Protein AF-A0A8G2CHX3-F1 (afdb_monomer)

Structure (mmCIF, N/CA/C/O backbone):
data_AF-A0A8G2CHX3-F1
#
_entry.id   AF-A0A8G2CHX3-F1
#
loop_
_atom_site.group_PDB
_atom_site.id
_atom_site.type_symbol
_atom_site.label_atom_id
_atom_site.label_alt_id
_atom_site.label_comp_id
_atom_site.label_asym_id
_atom_site.label_entity_id
_atom_site.label_seq_id
_atom_site.pdbx_PDB_ins_code
_atom_site.Cartn_x
_atom_site.Cartn_y
_atom_site.Cartn_z
_atom_site.occupancy
_atom_site.B_iso_or_equiv
_atom_site.auth_seq_id
_atom_site.auth_comp_id
_atom_site.auth_asym_id
_atom_site.auth_atom_id
_atom_site.pdbx_PDB_model_num
ATOM 1 N N . MET A 1 1 ? -5.336 1.490 14.184 1.00 77.00 1 MET A N 1
ATOM 2 C CA . MET A 1 1 ? -4.131 0.897 13.560 1.00 77.00 1 MET A CA 1
ATOM 3 C C . MET A 1 1 ? -3.493 1.985 12.722 1.00 77.00 1 MET A C 1
ATOM 5 O O . MET A 1 1 ? -4.241 2.849 12.286 1.00 77.00 1 MET A O 1
ATOM 9 N N . PRO A 1 2 ? -2.164 2.042 12.586 1.00 83.31 2 PRO A N 1
ATOM 10 C CA . PRO A 1 2 ? -1.550 3.132 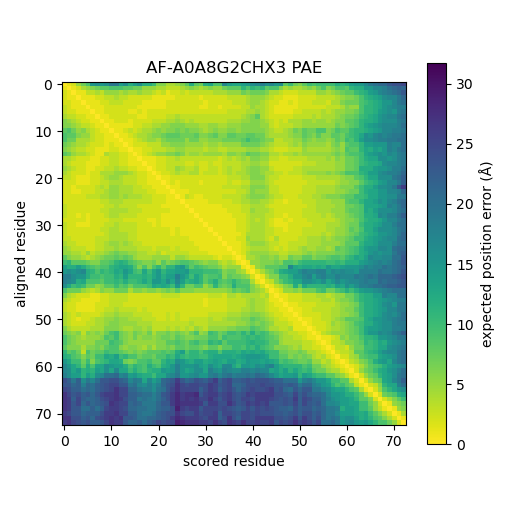11.847 1.00 83.31 2 PRO A CA 1
ATOM 11 C C . PRO A 1 2 ? -1.778 2.943 10.331 1.00 83.31 2 PRO A C 1
ATOM 13 O O . PRO A 1 2 ? -1.760 1.800 9.862 1.00 83.31 2 PRO A O 1
ATOM 16 N N . PRO A 1 3 ? -2.000 4.028 9.571 1.00 88.19 3 PRO A N 1
ATOM 17 C CA . PRO A 1 3 ? -2.300 3.939 8.148 1.00 88.19 3 PRO A CA 1
ATOM 18 C C . PRO A 1 3 ? -1.043 3.636 7.322 1.00 88.19 3 PRO A C 1
ATOM 20 O O . PRO A 1 3 ? 0.077 4.016 7.688 1.00 88.19 3 PRO A O 1
ATOM 23 N N . TRP A 1 4 ? -1.248 2.978 6.185 1.00 90.88 4 TRP A N 1
ATOM 24 C CA . TRP A 1 4 ? -0.227 2.660 5.188 1.00 90.88 4 TRP A CA 1
ATOM 25 C C . TRP A 1 4 ? -0.711 3.066 3.801 1.00 90.88 4 TRP A C 1
ATOM 27 O O . TRP A 1 4 ? -1.850 2.776 3.443 1.00 90.88 4 TRP A O 1
ATOM 37 N N . ILE A 1 5 ? 0.145 3.705 3.006 1.00 90.94 5 ILE A N 1
ATOM 38 C CA . ILE A 1 5 ? -0.133 3.903 1.582 1.00 90.94 5 ILE A CA 1
ATOM 39 C C . ILE A 1 5 ? 0.236 2.627 0.856 1.00 90.94 5 ILE A C 1
ATOM 41 O O . ILE A 1 5 ? 1.405 2.260 0.877 1.00 90.94 5 ILE A O 1
ATOM 45 N N . VAL A 1 6 ? -0.715 2.000 0.172 1.00 90.50 6 VAL A N 1
ATOM 46 C CA . VAL A 1 6 ? -0.434 0.863 -0.706 1.00 90.50 6 VAL A CA 1
ATOM 47 C C . VAL A 1 6 ? -0.391 1.346 -2.152 1.00 90.50 6 VAL A C 1
ATOM 49 O O . VAL A 1 6 ? -1.330 1.981 -2.639 1.00 90.50 6 VAL A O 1
ATOM 52 N N . PHE A 1 7 ? 0.704 1.059 -2.847 1.00 89.44 7 PHE A N 1
ATOM 53 C CA . PHE A 1 7 ? 0.930 1.459 -4.234 1.00 89.44 7 PHE A CA 1
ATOM 54 C C . PHE A 1 7 ? 1.749 0.396 -4.978 1.00 89.44 7 PHE A C 1
ATOM 56 O O . PHE A 1 7 ? 2.352 -0.490 -4.376 1.00 89.44 7 PHE A O 1
ATOM 63 N N . ARG A 1 8 ? 1.758 0.472 -6.307 1.00 88.06 8 ARG A N 1
ATOM 64 C CA . ARG A 1 8 ? 2.506 -0.413 -7.200 1.00 88.06 8 ARG A CA 1
ATOM 65 C C . ARG A 1 8 ? 3.608 0.370 -7.893 1.00 88.06 8 ARG A C 1
ATOM 67 O O . ARG A 1 8 ? 3.353 1.475 -8.382 1.00 88.06 8 ARG A O 1
ATOM 74 N N . ARG A 1 9 ? 4.798 -0.226 -7.964 1.00 86.81 9 ARG A N 1
ATOM 75 C CA . ARG A 1 9 ? 5.907 0.259 -8.794 1.00 86.81 9 ARG A CA 1
ATOM 76 C C . ARG A 1 9 ? 6.176 -0.689 -9.964 1.00 86.81 9 ARG A C 1
ATOM 78 O O . ARG A 1 9 ? 5.906 -1.886 -9.855 1.00 86.81 9 ARG A O 1
ATOM 85 N N . ASP A 1 10 ? 6.709 -0.153 -11.055 1.00 84.69 10 ASP A N 1
ATOM 86 C CA . ASP A 1 10 ? 7.274 -0.950 -12.145 1.00 84.69 10 ASP A CA 1
ATOM 87 C C . ASP A 1 10 ? 8.678 -1.482 -11.791 1.00 84.69 10 ASP A C 1
ATOM 89 O O . ASP A 1 10 ? 9.201 -1.277 -10.690 1.00 84.69 10 ASP A O 1
ATOM 93 N N . SER A 1 11 ? 9.305 -2.185 -12.737 1.00 82.94 11 SER A N 1
ATOM 94 C CA . SER A 1 11 ? 10.671 -2.703 -12.594 1.00 82.94 11 SER A CA 1
ATOM 95 C C . SER A 1 11 ? 11.748 -1.616 -12.497 1.00 82.94 11 SER A C 1
ATOM 97 O O . SER A 1 11 ? 12.859 -1.915 -12.065 1.00 82.94 11 SER A O 1
ATOM 99 N N . GLU A 1 12 ? 11.445 -0.378 -12.893 1.00 85.56 12 GLU A N 1
ATOM 100 C CA . GLU A 1 12 ? 12.348 0.777 -12.802 1.00 85.56 12 GLU A CA 1
ATOM 101 C C . GLU A 1 12 ? 12.155 1.558 -11.486 1.00 85.56 12 GLU A C 1
ATOM 103 O O . GLU A 1 12 ? 12.912 2.482 -11.188 1.00 85.56 12 GLU A O 1
ATOM 108 N N . GLY A 1 13 ? 11.180 1.162 -10.659 1.00 81.50 13 GLY A N 1
ATOM 109 C CA . GLY A 1 13 ? 10.865 1.799 -9.382 1.00 81.50 13 GLY A CA 1
ATOM 110 C C . GLY A 1 13 ? 9.922 3.000 -9.499 1.00 81.50 13 GLY A C 1
ATOM 111 O O . GLY A 1 13 ? 9.722 3.713 -8.512 1.00 81.50 13 GLY A O 1
ATOM 112 N N . VAL A 1 14 ? 9.316 3.232 -10.665 1.00 84.69 14 VAL A N 1
ATOM 113 C CA . VAL A 1 14 ? 8.339 4.305 -10.876 1.00 84.69 14 VAL A CA 1
ATOM 114 C C . VAL A 1 14 ? 6.971 3.857 -10.377 1.00 84.69 14 VAL A C 1
ATOM 116 O O . VAL A 1 14 ? 6.548 2.731 -10.614 1.00 84.69 14 VAL A O 1
ATOM 119 N N . ILE A 1 15 ? 6.257 4.736 -9.669 1.00 84.94 15 ILE A N 1
ATOM 120 C CA . ILE A 1 15 ? 4.907 4.446 -9.169 1.00 84.94 15 ILE A CA 1
ATOM 121 C C . ILE A 1 15 ? 3.920 4.476 -10.337 1.00 84.94 15 ILE A C 1
ATOM 123 O O . ILE A 1 15 ? 3.633 5.536 -10.891 1.00 84.94 15 ILE A O 1
ATOM 127 N N . GLU A 1 16 ? 3.359 3.319 -10.673 1.00 85.44 16 GLU A N 1
ATOM 128 C CA . GLU A 1 16 ? 2.354 3.186 -11.732 1.00 85.44 16 GLU A CA 1
ATOM 129 C C . GLU A 1 16 ? 0.930 3.376 -11.207 1.00 85.44 16 GLU A C 1
ATOM 131 O O . GLU A 1 16 ? 0.030 3.793 -11.940 1.00 85.44 16 GLU A O 1
ATOM 136 N N . ARG A 1 17 ? 0.700 3.031 -9.934 1.00 83.44 17 ARG A N 1
ATOM 137 C CA . ARG A 1 17 ? -0.632 3.064 -9.330 1.00 83.44 17 ARG A CA 1
ATOM 138 C C . ARG A 1 17 ? -0.566 3.255 -7.829 1.00 83.44 17 ARG A C 1
ATOM 140 O O . ARG A 1 17 ? 0.214 2.591 -7.163 1.00 83.44 17 ARG A O 1
ATOM 147 N N . VAL A 1 18 ? -1.471 4.062 -7.296 1.00 86.56 18 VAL A N 1
ATOM 148 C CA . VAL A 1 18 ? -1.758 4.129 -5.862 1.00 86.56 18 VAL A CA 1
ATOM 149 C C . VAL A 1 18 ? -3.114 3.467 -5.642 1.00 86.56 18 VAL A C 1
ATOM 151 O O . VAL A 1 18 ? -4.035 3.712 -6.415 1.00 86.56 18 VAL A O 1
ATOM 154 N N . ASP A 1 19 ? -3.228 2.558 -4.674 1.00 86.12 19 ASP A N 1
ATOM 155 C CA . ASP A 1 19 ? -4.528 1.969 -4.320 1.00 86.12 19 ASP A CA 1
ATOM 156 C C . ASP A 1 19 ? -5.236 2.786 -3.236 1.00 86.12 19 ASP A C 1
ATOM 158 O O . ASP A 1 19 ? -6.451 2.965 -3.292 1.00 86.12 19 ASP A O 1
ATOM 162 N N . GLY A 1 20 ? -4.467 3.305 -2.275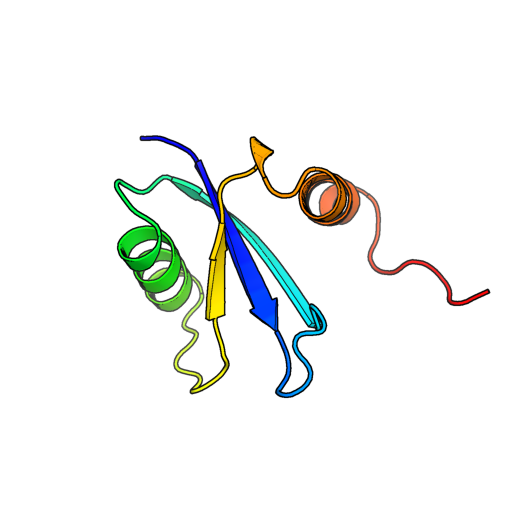 1.00 85.62 20 GLY A N 1
ATOM 163 C CA . GLY A 1 20 ? -4.968 4.208 -1.245 1.00 85.62 20 GLY A CA 1
ATOM 164 C C . GLY A 1 20 ? -4.375 3.940 0.132 1.00 85.62 20 GLY A C 1
ATOM 165 O O . GLY A 1 20 ? -3.289 3.369 0.262 1.00 85.62 20 GLY A O 1
ATOM 166 N N . LEU A 1 21 ? -5.105 4.383 1.155 1.00 89.56 21 LEU A N 1
ATOM 167 C CA . LEU A 1 21 ? -4.766 4.204 2.563 1.00 89.56 21 LEU A CA 1
ATOM 168 C C . LEU A 1 21 ? -5.393 2.937 3.133 1.00 89.56 21 LEU A C 1
ATOM 170 O O . LEU A 1 21 ? -6.592 2.713 2.992 1.00 89.56 21 LEU A O 1
ATOM 174 N N . TRP A 1 22 ? -4.579 2.157 3.836 1.00 88.31 22 TRP A N 1
ATOM 175 C CA . TRP A 1 22 ? -4.966 0.888 4.433 1.00 88.31 22 TRP A CA 1
ATOM 176 C C . TRP A 1 22 ? -4.520 0.825 5.893 1.00 88.31 22 TRP A C 1
ATOM 178 O O . TRP A 1 22 ? -3.337 0.955 6.208 1.00 88.31 22 TRP A O 1
ATOM 188 N N . ASP A 1 23 ? -5.475 0.604 6.795 1.00 90.12 23 ASP A N 1
ATOM 189 C CA . ASP A 1 23 ? -5.202 0.450 8.222 1.00 90.12 23 ASP A CA 1
ATOM 190 C C . ASP A 1 23 ? -4.754 -0.979 8.541 1.00 90.12 23 ASP A C 1
ATOM 192 O O . ASP A 1 23 ? -5.531 -1.937 8.417 1.00 90.12 23 ASP A O 1
ATOM 196 N N . ALA A 1 24 ? -3.506 -1.114 8.996 1.00 90.69 24 ALA A N 1
ATOM 197 C CA . ALA A 1 24 ? -2.886 -2.402 9.286 1.00 90.69 24 ALA A CA 1
ATOM 198 C C . ALA A 1 24 ? -1.758 -2.279 10.330 1.00 90.69 24 AL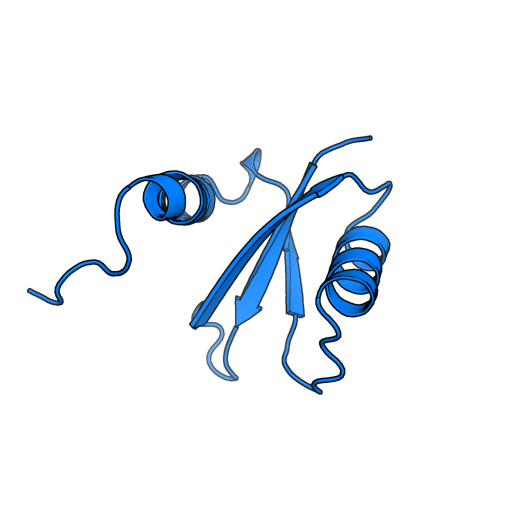A A C 1
ATOM 200 O O . ALA A 1 24 ? -1.184 -1.199 10.502 1.00 90.69 24 ALA A O 1
ATOM 201 N N . PRO A 1 25 ? -1.416 -3.365 11.048 1.00 93.19 25 PRO A N 1
ATOM 202 C CA . PRO A 1 25 ? -0.313 -3.348 12.012 1.00 93.19 25 PRO A CA 1
ATOM 203 C C . PRO A 1 25 ? 1.048 -3.082 11.350 1.00 93.19 25 PRO A C 1
ATOM 205 O O . PRO A 1 25 ? 1.877 -2.378 11.926 1.00 93.19 25 PRO A O 1
ATOM 208 N N . ASP A 1 26 ? 1.245 -3.570 10.126 1.00 93.75 26 ASP A N 1
ATOM 209 C CA . ASP A 1 26 ? 2.485 -3.460 9.359 1.00 93.75 26 ASP A CA 1
ATOM 210 C C . ASP A 1 26 ? 2.224 -3.363 7.840 1.00 93.75 26 ASP A C 1
ATOM 212 O O . ASP A 1 26 ? 1.090 -3.505 7.372 1.00 93.75 26 ASP A O 1
ATOM 216 N N . ALA A 1 27 ? 3.288 -3.093 7.078 1.00 90.81 27 ALA A N 1
ATOM 217 C CA . ALA A 1 27 ? 3.256 -2.939 5.624 1.00 90.81 27 ALA A CA 1
ATOM 218 C C . ALA A 1 27 ? 2.737 -4.195 4.904 1.00 90.81 27 ALA A C 1
ATOM 220 O O . ALA A 1 27 ? 1.948 -4.097 3.965 1.00 90.81 27 ALA A O 1
ATOM 221 N N . GLN A 1 28 ? 3.153 -5.382 5.351 1.00 91.56 28 GLN A N 1
ATOM 222 C CA . GLN A 1 28 ? 2.767 -6.643 4.721 1.00 91.56 28 GLN A CA 1
ATOM 223 C C . GLN A 1 28 ? 1.278 -6.925 4.934 1.00 91.56 28 GLN A C 1
ATOM 225 O O . GLN A 1 28 ? 0.583 -7.303 3.992 1.00 91.56 28 GLN A O 1
ATOM 230 N N . ALA A 1 29 ? 0.769 -6.675 6.139 1.00 92.94 29 ALA A N 1
ATOM 231 C CA . ALA A 1 29 ? -0.645 -6.773 6.459 1.00 92.94 29 ALA A CA 1
ATOM 232 C C . ALA A 1 29 ? -1.483 -5.767 5.653 1.00 92.94 29 ALA A C 1
ATOM 234 O O . ALA A 1 29 ? -2.578 -6.116 5.216 1.00 92.94 29 ALA A O 1
ATOM 235 N N . ALA A 1 30 ? -0.974 -4.554 5.401 1.00 92.44 30 ALA A N 1
ATOM 236 C CA . ALA A 1 30 ? -1.645 -3.574 4.544 1.00 92.44 30 ALA A CA 1
ATOM 237 C C . ALA A 1 30 ? -1.773 -4.073 3.096 1.00 92.44 30 ALA A C 1
ATOM 239 O O . ALA A 1 30 ? -2.866 -4.044 2.531 1.00 92.44 30 ALA A O 1
ATOM 240 N N . ILE A 1 31 ? -0.678 -4.585 2.520 1.00 91.00 31 ILE A N 1
ATOM 241 C CA . ILE A 1 31 ? -0.665 -5.152 1.163 1.00 91.00 31 ILE A CA 1
ATOM 242 C C . ILE A 1 31 ? -1.597 -6.359 1.084 1.00 91.00 31 ILE A C 1
ATOM 244 O O . ILE A 1 31 ? -2.437 -6.423 0.195 1.00 91.00 31 ILE A O 1
ATOM 248 N N . GLN A 1 32 ? -1.494 -7.300 2.025 1.00 90.19 32 GLN A N 1
ATOM 249 C CA . GLN A 1 32 ? -2.309 -8.512 2.010 1.00 90.19 32 GLN A CA 1
ATOM 250 C C . GLN A 1 32 ? -3.799 -8.198 2.150 1.00 90.19 32 GLN A C 1
ATOM 252 O O . GLN A 1 32 ? -4.624 -8.791 1.458 1.00 90.19 32 GLN A O 1
ATOM 257 N N . ARG A 1 33 ? -4.149 -7.232 3.003 1.00 90.06 33 ARG A N 1
ATOM 258 C CA . ARG A 1 33 ? -5.521 -6.748 3.135 1.00 90.06 33 ARG A CA 1
ATOM 259 C C . ARG A 1 33 ? -6.021 -6.107 1.841 1.00 90.06 33 ARG A C 1
ATOM 261 O O . ARG A 1 33 ? -7.107 -6.460 1.394 1.00 90.06 33 ARG A O 1
ATOM 268 N N . MET A 1 34 ? -5.217 -5.242 1.219 1.00 89.62 34 MET A N 1
ATOM 269 C CA . MET A 1 34 ? -5.532 -4.649 -0.083 1.00 89.62 34 MET A CA 1
ATOM 270 C C . MET A 1 34 ? -5.748 -5.725 -1.149 1.00 89.62 34 MET A C 1
ATOM 272 O O . MET A 1 34 ? -6.775 -5.706 -1.826 1.00 89.62 34 MET A O 1
ATOM 276 N N . CYS A 1 35 ? -4.845 -6.703 -1.258 1.00 87.31 35 CYS A N 1
ATOM 277 C CA . CYS A 1 35 ? -4.963 -7.794 -2.225 1.00 87.31 35 CYS A CA 1
ATOM 278 C C . CYS A 1 35 ? -6.237 -8.620 -2.005 1.00 87.31 35 CYS A C 1
ATOM 280 O O . CYS A 1 35 ? -6.942 -8.909 -2.970 1.00 87.31 35 CYS A O 1
ATOM 282 N N . ASN A 1 36 ? -6.561 -8.942 -0.748 1.00 87.25 36 ASN A N 1
ATOM 283 C CA . ASN A 1 36 ? -7.761 -9.699 -0.393 1.00 87.25 36 ASN A CA 1
ATOM 284 C C . ASN A 1 36 ? -9.055 -8.920 -0.684 1.00 87.25 36 ASN A C 1
ATOM 286 O O . ASN A 1 36 ? -10.004 -9.488 -1.213 1.00 87.25 36 ASN A O 1
ATOM 290 N N . GLU A 1 37 ? -9.118 -7.631 -0.335 1.00 86.94 37 GLU A N 1
ATOM 291 C CA . GLU A 1 37 ? -10.335 -6.820 -0.495 1.00 86.94 37 GLU A CA 1
ATOM 292 C C . GLU A 1 37 ? -10.559 -6.352 -1.942 1.00 86.94 37 GLU A C 1
ATOM 294 O O . GLU A 1 37 ? -11.700 -6.168 -2.366 1.00 86.94 37 GLU A O 1
ATOM 299 N N . ARG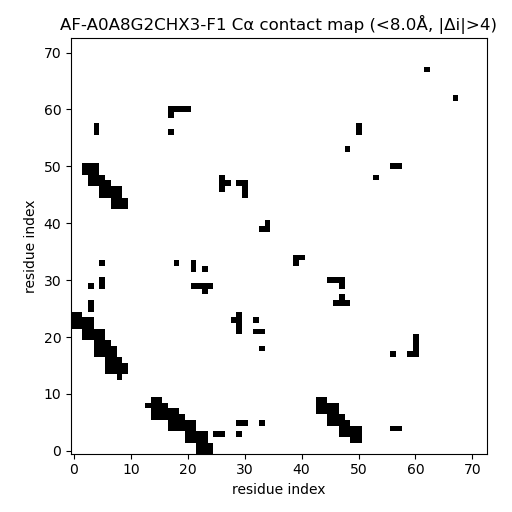 A 1 38 ? -9.488 -6.151 -2.718 1.00 81.06 38 ARG A N 1
ATOM 300 C CA . ARG A 1 38 ? -9.560 -5.701 -4.119 1.00 81.06 38 ARG A CA 1
ATOM 301 C C . ARG A 1 38 ? -9.537 -6.846 -5.136 1.00 81.06 38 ARG A C 1
ATOM 303 O O . ARG A 1 38 ? -9.500 -6.547 -6.329 1.00 81.06 38 ARG A O 1
ATOM 310 N N . ASP A 1 39 ? -9.534 -8.099 -4.678 1.00 77.56 39 ASP A N 1
ATOM 311 C CA . ASP A 1 39 ? -9.384 -9.312 -5.500 1.00 77.56 39 ASP A CA 1
ATOM 312 C C . ASP A 1 39 ? -8.170 -9.233 -6.445 1.00 77.56 39 ASP A C 1
ATOM 314 O O . ASP A 1 39 ? -8.219 -9.558 -7.632 1.00 77.56 39 ASP A O 1
ATOM 318 N N . ARG A 1 40 ? -7.055 -8.704 -5.925 1.00 70.25 40 ARG A N 1
ATOM 319 C CA . ARG A 1 40 ? -5.821 -8.527 -6.695 1.00 70.25 40 ARG A CA 1
ATOM 320 C C . ARG A 1 40 ? -4.872 -9.667 -6.408 1.00 70.25 40 ARG A C 1
ATOM 322 O O . ARG A 1 40 ? -4.054 -9.599 -5.497 1.00 70.25 40 ARG A O 1
ATOM 329 N N . VAL A 1 41 ? -4.981 -10.697 -7.234 1.00 62.38 41 VAL A N 1
ATOM 330 C CA . VAL A 1 41 ? -4.021 -11.799 -7.305 1.00 62.38 41 VAL A CA 1
ATOM 331 C C . VAL A 1 41 ? -3.112 -11.537 -8.506 1.00 62.38 41 VAL A C 1
ATOM 333 O O . VAL A 1 41 ? -3.287 -12.102 -9.579 1.00 62.38 41 VAL A O 1
ATOM 336 N N . ASP A 1 42 ? -2.213 -10.570 -8.361 1.00 66.50 42 ASP A N 1
ATOM 337 C CA . ASP A 1 42 ? -1.259 -10.165 -9.398 1.00 66.50 42 ASP A CA 1
ATOM 338 C C . ASP A 1 42 ? 0.150 -10.193 -8.795 1.00 66.50 42 ASP A C 1
ATOM 340 O O . ASP A 1 42 ? 0.341 -9.711 -7.678 1.00 66.50 42 ASP A O 1
ATOM 344 N N . ASP A 1 43 ? 1.118 -10.720 -9.551 1.00 64.38 43 ASP A N 1
ATOM 345 C CA . ASP A 1 43 ? 2.558 -10.749 -9.237 1.00 64.38 43 ASP A CA 1
ATOM 346 C C . ASP A 1 43 ? 3.222 -9.354 -9.250 1.00 64.38 43 ASP A C 1
ATOM 348 O O . ASP A 1 43 ? 4.440 -9.212 -9.122 1.00 64.38 43 ASP A O 1
ATOM 352 N N . GLY A 1 44 ? 2.437 -8.296 -9.440 1.00 67.50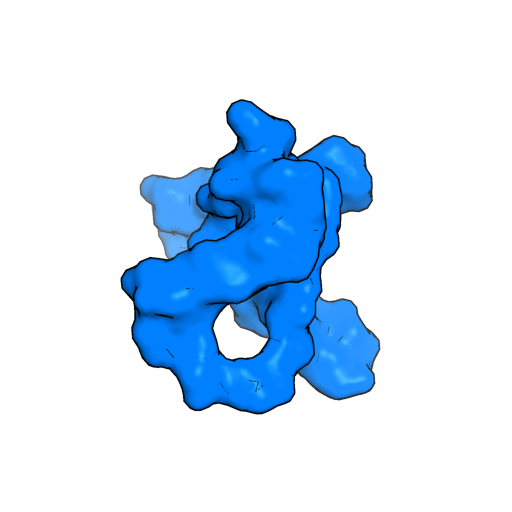 44 GLY A N 1
ATOM 353 C CA . GLY A 1 44 ? 2.879 -6.915 -9.396 1.00 67.50 44 GLY A CA 1
ATOM 354 C C . GLY A 1 44 ? 3.614 -6.571 -8.104 1.00 67.50 44 GLY A C 1
ATOM 355 O O . GLY A 1 44 ? 3.258 -7.015 -7.014 1.00 67.50 44 GLY A O 1
ATOM 356 N N . HIS A 1 45 ? 4.628 -5.716 -8.226 1.00 82.50 45 HIS A N 1
ATOM 357 C CA . HIS A 1 45 ? 5.408 -5.232 -7.092 1.00 82.50 45 HIS A CA 1
ATOM 358 C C . HIS A 1 45 ? 4.593 -4.221 -6.272 1.00 82.50 45 HIS A C 1
ATOM 360 O O . HIS A 1 45 ? 4.697 -3.002 -6.445 1.00 82.50 45 HIS A O 1
ATOM 366 N N . TRP A 1 46 ? 3.742 -4.750 -5.395 1.00 88.50 46 TRP A N 1
ATOM 367 C CA . TRP A 1 46 ? 3.005 -3.989 -4.397 1.00 88.50 46 TRP A CA 1
ATOM 368 C C . TRP A 1 46 ? 3.902 -3.634 -3.221 1.00 88.50 46 TRP A C 1
ATOM 370 O O . TRP A 1 46 ? 4.624 -4.473 -2.684 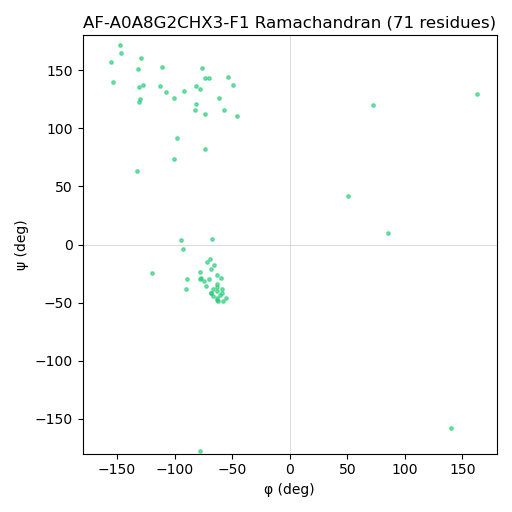1.00 88.50 46 TRP A O 1
ATOM 380 N N . LEU A 1 47 ? 3.835 -2.375 -2.814 1.00 90.88 47 LEU A N 1
ATOM 381 C CA . LEU A 1 47 ? 4.613 -1.815 -1.724 1.00 90.88 47 LEU A CA 1
ATOM 382 C C . LEU A 1 47 ? 3.686 -1.032 -0.801 1.00 90.88 47 LEU A C 1
ATOM 384 O O . LEU A 1 47 ? 2.664 -0.491 -1.233 1.00 90.88 47 LEU A O 1
ATOM 388 N N . ALA A 1 48 ? 4.061 -0.984 0.474 1.00 91.94 48 ALA A N 1
ATOM 389 C CA . ALA A 1 48 ? 3.377 -0.195 1.479 1.00 91.94 48 ALA A CA 1
ATOM 390 C C . ALA A 1 48 ? 4.376 0.653 2.261 1.00 91.94 48 ALA A C 1
ATOM 392 O O . ALA A 1 48 ? 5.335 0.128 2.824 1.00 91.94 48 ALA A O 1
ATOM 393 N N . GLU A 1 49 ? 4.135 1.960 2.303 1.00 91.62 49 GLU A N 1
ATOM 394 C CA . GLU A 1 49 ? 4.978 2.925 3.016 1.00 91.62 49 GLU A CA 1
ATOM 395 C C . GLU A 1 49 ? 4.122 3.804 3.936 1.00 91.62 49 GLU A C 1
ATOM 397 O O . GLU A 1 49 ? 2.894 3.888 3.785 1.00 91.62 49 GLU A O 1
ATOM 402 N N . ARG A 1 50 ? 4.751 4.442 4.930 1.00 88.94 50 ARG A N 1
ATOM 403 C CA . ARG A 1 50 ? 4.029 5.358 5.815 1.00 88.94 50 ARG A CA 1
ATOM 404 C C . ARG A 1 50 ? 3.646 6.628 5.054 1.00 88.94 50 ARG A C 1
ATOM 406 O O . ARG A 1 50 ? 4.440 7.128 4.258 1.00 88.94 50 ARG A O 1
ATOM 413 N N . PRO A 1 51 ? 2.4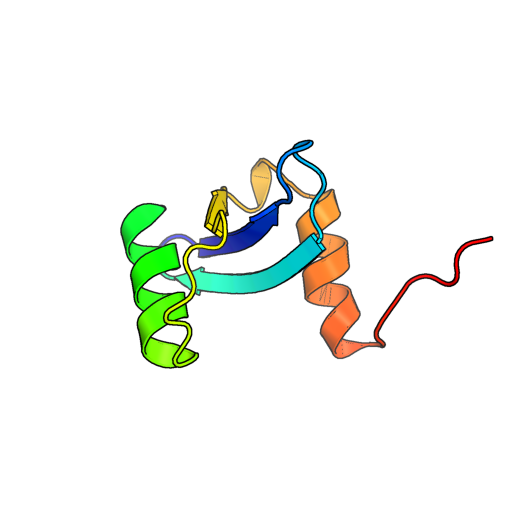68 7.212 5.329 1.00 85.44 51 PRO A N 1
ATOM 414 C CA . PRO A 1 51 ? 2.072 8.465 4.691 1.00 85.44 51 PRO A CA 1
ATOM 415 C C . PRO A 1 51 ? 3.024 9.637 4.945 1.00 85.44 51 PRO A C 1
ATOM 417 O O . PRO A 1 51 ? 3.145 10.519 4.099 1.00 85.44 51 PRO A O 1
ATOM 420 N N . GLU A 1 52 ? 3.705 9.632 6.091 1.00 83.94 52 GLU A N 1
ATOM 421 C CA . GLU A 1 52 ? 4.697 10.644 6.467 1.00 83.94 52 GLU A CA 1
ATOM 422 C C . GLU A 1 52 ? 5.991 10.564 5.641 1.00 83.94 52 GLU A C 1
ATOM 424 O O . GLU A 1 52 ? 6.595 11.600 5.372 1.00 83.94 52 GLU A O 1
ATOM 429 N N . ASP A 1 53 ? 6.365 9.368 5.170 1.00 85.06 53 ASP A N 1
ATOM 430 C CA . ASP A 1 53 ? 7.554 9.156 4.335 1.00 85.06 53 ASP A CA 1
ATOM 431 C C . ASP A 1 53 ? 7.313 9.581 2.879 1.00 85.06 53 ASP A C 1
ATOM 433 O O . ASP A 1 53 ? 8.249 9.903 2.146 1.00 85.06 53 ASP A O 1
ATOM 437 N N . GLN A 1 54 ? 6.046 9.600 2.450 1.00 78.69 54 GLN A N 1
ATOM 438 C CA . GLN A 1 54 ? 5.652 9.822 1.059 1.00 78.69 54 GLN A CA 1
ATOM 439 C C . GLN A 1 54 ? 4.517 10.853 0.902 1.00 78.69 54 GLN A C 1
ATOM 441 O O . GLN A 1 54 ? 3.446 10.546 0.359 1.00 78.69 54 GLN A O 1
ATOM 446 N N . PRO A 1 55 ? 4.739 12.123 1.293 1.00 75.00 55 PRO A N 1
ATOM 447 C CA . PRO A 1 55 ? 3.707 13.162 1.238 1.00 75.00 55 PRO A CA 1
ATOM 448 C C . PRO A 1 55 ? 3.227 13.471 -0.191 1.00 75.00 55 PRO A C 1
ATOM 450 O O . PRO A 1 55 ? 2.086 13.882 -0.396 1.00 75.00 55 PRO A O 1
ATOM 453 N N . HIS A 1 56 ? 4.065 13.245 -1.207 1.00 74.62 56 HIS A N 1
ATOM 454 C CA . HIS A 1 56 ? 3.689 13.467 -2.606 1.00 74.62 56 HIS A CA 1
ATOM 455 C C . HIS A 1 56 ? 2.739 12.387 -3.148 1.00 74.62 56 HIS A C 1
ATOM 457 O O . HIS A 1 56 ? 1.880 12.697 -3.971 1.00 74.62 56 HIS A O 1
ATOM 463 N N . ILE A 1 57 ? 2.845 11.147 -2.653 1.00 75.00 57 ILE A N 1
ATOM 464 C CA . ILE A 1 57 ? 1.920 10.055 -2.989 1.00 75.00 57 ILE A CA 1
ATOM 465 C C . ILE A 1 57 ? 0.570 10.280 -2.300 1.00 75.00 57 ILE A C 1
ATOM 467 O O . ILE A 1 57 ? -0.474 10.023 -2.894 1.00 75.00 57 ILE A O 1
ATOM 471 N N . MET A 1 58 ? 0.578 10.825 -1.077 1.00 69.56 58 MET A N 1
ATOM 472 C CA . MET A 1 58 ? -0.642 11.258 -0.388 1.00 69.56 58 MET A CA 1
ATOM 473 C C . MET A 1 58 ? -1.447 12.257 -1.212 1.00 69.56 58 MET A C 1
ATOM 475 O O . MET A 1 58 ? -2.650 12.075 -1.375 1.00 69.56 58 MET A O 1
ATOM 479 N N . ASN A 1 59 ? -0.789 13.268 -1.784 1.00 66.88 59 ASN A N 1
ATOM 480 C CA . ASN A 1 59 ? -1.470 14.231 -2.647 1.00 66.88 59 ASN A CA 1
ATOM 481 C C . ASN A 1 59 ? -2.127 13.540 -3.854 1.00 66.88 59 ASN A C 1
ATOM 483 O O . ASN A 1 59 ? -3.255 13.873 -4.189 1.00 66.88 59 ASN A O 1
ATOM 487 N N . TRP A 1 60 ? -1.488 12.524 -4.447 1.00 63.44 60 TRP A N 1
ATOM 488 C CA . TRP A 1 60 ? -2.081 11.745 -5.543 1.00 63.44 60 TRP A CA 1
ATOM 489 C C . TRP A 1 60 ? -3.273 10.885 -5.108 1.00 63.44 60 TRP A C 1
ATOM 491 O O . TRP A 1 60 ? -4.266 10.830 -5.828 1.00 63.44 60 TRP A O 1
ATOM 501 N N . ALA A 1 61 ? -3.193 10.230 -3.946 1.00 56.84 61 ALA A N 1
ATOM 502 C CA . ALA A 1 61 ? -4.281 9.409 -3.408 1.00 56.84 61 ALA A CA 1
ATOM 503 C C . ALA A 1 61 ? -5.505 10.255 -3.016 1.00 56.84 61 ALA A C 1
ATOM 505 O O . ALA A 1 61 ? -6.643 9.848 -3.231 1.00 56.84 61 ALA A O 1
ATOM 506 N N . LEU A 1 62 ? -5.270 11.445 -2.457 1.00 56.62 62 LEU A N 1
ATOM 507 C CA . LEU A 1 62 ? -6.315 12.391 -2.060 1.00 56.62 62 LEU A CA 1
ATOM 508 C C . LEU A 1 62 ? -6.906 13.142 -3.267 1.00 56.62 62 LEU A C 1
ATOM 510 O O . LEU A 1 62 ? -8.084 13.498 -3.251 1.00 56.62 62 LEU A O 1
ATOM 514 N N . ASP A 1 63 ? -6.130 13.339 -4.338 1.00 53.62 63 ASP A N 1
ATOM 515 C CA . ASP A 1 63 ? -6.627 13.890 -5.604 1.00 53.62 63 ASP A CA 1
ATOM 516 C C . ASP A 1 63 ? -7.512 12.900 -6.391 1.00 53.62 63 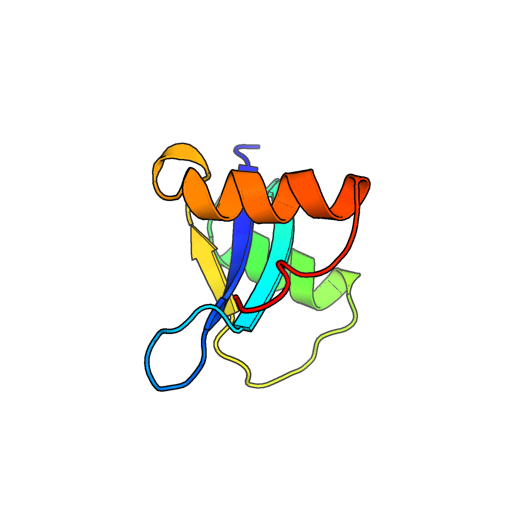ASP A C 1
ATOM 518 O O . ASP A 1 63 ? -8.267 13.333 -7.269 1.00 53.62 63 ASP A O 1
ATOM 522 N N . GLU A 1 64 ? -7.518 11.596 -6.078 1.00 47.72 64 GLU A N 1
ATOM 523 C CA . GLU A 1 64 ? -8.465 10.646 -6.691 1.00 47.72 64 GLU A CA 1
ATOM 524 C C . GLU A 1 64 ? -9.923 10.869 -6.254 1.00 47.72 64 GLU A C 1
ATOM 526 O O . GLU A 1 64 ? -10.828 10.549 -7.026 1.00 47.72 64 GLU A O 1
ATOM 531 N N . GLU A 1 65 ? -10.187 11.532 -5.117 1.00 46.53 65 GLU A N 1
ATOM 532 C CA . GLU A 1 65 ? -11.532 12.067 -4.834 1.00 46.53 65 GLU A CA 1
ATOM 533 C C . GLU A 1 65 ? -11.900 13.245 -5.762 1.00 46.53 65 GLU A C 1
ATOM 535 O O . GLU A 1 65 ? -13.069 13.630 -5.838 1.00 46.53 65 GLU A O 1
ATOM 540 N N . LYS A 1 66 ? -10.940 13.818 -6.511 1.00 43.47 66 LYS A N 1
ATOM 541 C CA . LYS A 1 66 ? -11.158 15.014 -7.339 1.00 43.47 66 LYS A CA 1
ATOM 542 C C . LYS A 1 66 ? -10.932 14.909 -8.835 1.00 43.47 66 LYS A C 1
ATOM 544 O O . LYS A 1 66 ? -11.556 15.727 -9.509 1.00 43.47 66 LYS A O 1
ATOM 549 N N . LYS A 1 67 ? -10.129 13.995 -9.382 1.00 39.72 67 LYS A N 1
ATOM 550 C CA . LYS A 1 67 ? -10.098 13.614 -10.815 1.00 39.72 67 LYS A CA 1
ATOM 551 C C . LYS A 1 67 ? -8.799 12.890 -11.125 1.00 39.72 67 LYS A C 1
ATOM 553 O O . LYS A 1 67 ? -7.715 13.420 -10.915 1.00 39.72 67 LYS A O 1
ATOM 558 N N . GLY A 1 68 ? -8.936 11.737 -11.769 1.00 44.78 68 GLY A N 1
ATOM 559 C CA . GLY A 1 68 ? -7.821 11.030 -12.370 1.00 44.78 68 GLY A CA 1
ATOM 560 C C . GLY A 1 68 ? -6.938 11.916 -13.258 1.00 44.78 68 GLY A C 1
ATOM 561 O O . GLY A 1 68 ? -7.420 12.659 -14.115 1.00 44.78 68 GLY A O 1
ATOM 562 N N . ARG A 1 69 ? -5.634 11.684 -13.080 1.00 42.66 69 ARG A N 1
ATOM 563 C CA . ARG A 1 69 ? -4.489 11.988 -13.949 1.00 42.66 69 ARG A CA 1
ATOM 564 C C . ARG A 1 69 ? -4.082 13.466 -14.070 1.00 42.66 69 ARG A C 1
ATOM 566 O O . ARG A 1 69 ? -4.818 14.258 -14.663 1.00 42.66 69 ARG A O 1
ATOM 573 N N . PRO A 1 70 ? -2.839 13.829 -13.689 1.00 41.16 70 PRO A N 1
ATOM 574 C CA . PRO A 1 70 ? -2.228 15.031 -14.234 1.00 41.16 70 PRO A CA 1
ATOM 575 C C . PRO A 1 70 ? -2.103 14.860 -15.753 1.00 41.16 70 PRO A C 1
ATOM 577 O O . PRO A 1 70 ? -1.550 13.874 -16.251 1.00 41.16 70 PRO A O 1
ATOM 580 N N . LYS A 1 71 ? -2.635 15.821 -16.515 1.00 44.56 71 LYS A N 1
ATOM 581 C CA . LYS A 1 71 ? -2.245 15.979 -17.917 1.00 44.56 71 LYS A CA 1
ATOM 582 C C . LYS A 1 71 ? -0.734 16.187 -17.934 1.00 44.56 71 LYS A C 1
ATOM 584 O O . LYS A 1 71 ? -0.262 17.197 -17.417 1.00 44.56 71 LYS A O 1
ATOM 589 N N . ARG A 1 72 ? -0.007 15.245 -18.546 1.00 44.09 72 ARG A N 1
ATOM 590 C CA . ARG A 1 72 ? 1.351 15.480 -19.053 1.00 44.09 72 ARG A CA 1
ATOM 591 C C . ARG A 1 72 ? 1.325 16.817 -19.799 1.00 44.09 72 ARG A C 1
ATOM 593 O O . ARG A 1 72 ? 0.638 16.923 -20.815 1.00 44.09 72 ARG A O 1
ATOM 600 N N . SER A 1 73 ? 1.978 17.821 -19.228 1.00 40.53 73 SER A N 1
ATOM 601 C CA . SER A 1 73 ? 2.391 19.033 -19.935 1.00 40.53 73 SER A CA 1
ATOM 602 C C . SER A 1 73 ? 3.872 18.890 -20.227 1.00 40.53 73 SER A C 1
ATOM 604 O O . SER A 1 73 ? 4.562 18.327 -19.345 1.00 40.53 73 SER A O 1
#

pLDDT: mean 77.21, std 16.39, range [39.72, 93.75]

Solvent-accessible surface area (backbone atoms only — not comparable to full-atom values): 4428 Å² total; per-residue (Å²): 111,59,62,26,36,32,30,30,36,51,98,87,67,50,78,78,44,72,81,38,80,31,73,21,94,46,48,66,54,25,46,53,50,49,27,66,76,67,71,50,89,63,94,65,53,69,46,47,46,49,53,86,82,37,57,71,58,47,53,55,51,62,36,57,84,75,56,80,73,84,77,89,123

Organism: Acidiphilium rubrum (NCBI:txid526)

Sequence (73 aa):
MPPWIVFRRDSEGVIERVDGLWDAPDAQAAIQRMCNERDRVDDGHWLAERPEDQPHIMNWALDEEKKGRPKRS

Secondary structure (DSSP, 8-state):
--EEEEEEE-TTS-EEEEEEEEE-SSHHHHHHHHHHHTT----SEEEEE-TTT-HHHHHHHHHTTT-S-----

Mean predicted aligned error: 8.43 Å

Radius of gyration: 12.24 Å; Cα contacts (8 Å, |Δi|>4): 106; chains: 1; bounding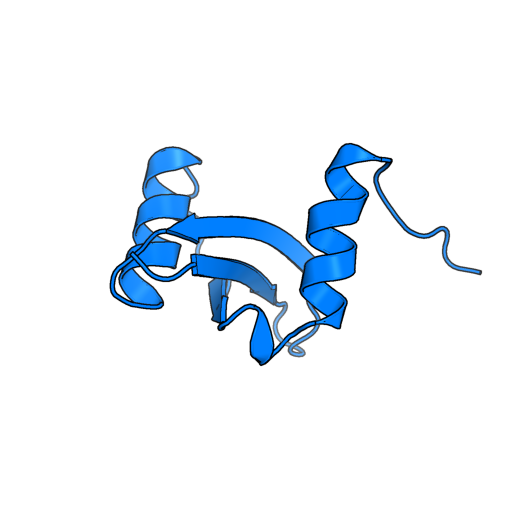 box: 24×31×34 Å

Nearest PDB structures (foldseek):
  4iit-assembly1_B-2  TM=7.256E-01  e=1.345E+00  Klebsiella pneumoniae subsp. pneumoniae MGH 78578
  4v9f-assembly1_6  TM=4.720E-01  e=2.509E+00  Haloarcula marismortui ATCC 43049

Foldseek 3Di:
DAKKWKFFADPVRHTPGTPAIADDPDFVRRQVVCCVVVVPPDPTHITIDHCVVCVVVVVVRVCVVPDDDDPDD